Protein AF-A0A4Q3AEW9-F1 (afdb_monomer)

pLDDT: mean 80.68, std 13.96, range [45.91, 97.94]

Radius of gyration: 24.45 Å; Cα contacts (8 Å, |Δi|>4): 93; chains: 1; bounding box: 48×34×92 Å

Sequence (151 aa):
MSDPITDAAAPLHDEEPPPAPVTGIAGKTAFYIGSAGLLLATAADSIAVLGRHTGFALIGSIEIVQAAIVFIAASSMVAVTLSRGHAAVHILTDRLSPARRAMLARIANLLGALAVLLLAAGSLILLGDLWNGHERSELLHIPLRWFRLLM

Structure (mmCIF, N/CA/C/O backbone):
data_AF-A0A4Q3AEW9-F1
#
_entry.id   AF-A0A4Q3AEW9-F1
#
loop_
_atom_site.group_PDB
_atom_site.id
_atom_site.type_symbol
_atom_site.label_atom_id
_atom_site.label_alt_id
_atom_site.label_comp_id
_atom_site.label_asym_id
_atom_site.label_entity_id
_atom_site.label_seq_id
_atom_site.pdbx_PDB_ins_code
_atom_site.Cartn_x
_atom_site.Cartn_y
_atom_site.Cartn_z
_atom_site.occupancy
_atom_site.B_iso_or_equiv
_atom_site.auth_seq_id
_atom_site.auth_comp_id
_atom_site.auth_asym_id
_atom_site.auth_atom_id
_atom_site.pdbx_PDB_model_num
ATOM 1 N N . MET A 1 1 ? -4.042 -14.765 67.399 1.00 55.22 1 MET A N 1
ATOM 2 C CA . MET A 1 1 ? -4.962 -15.465 66.486 1.00 55.22 1 MET A CA 1
ATOM 3 C C . MET A 1 1 ? -5.917 -14.413 65.959 1.00 55.22 1 MET A C 1
ATOM 5 O O . MET A 1 1 ? -6.901 -14.114 66.618 1.00 55.22 1 MET A O 1
ATOM 9 N N . SER A 1 2 ? -5.511 -13.754 64.876 1.00 49.12 2 SER A N 1
ATOM 10 C CA . SER A 1 2 ? -6.266 -12.726 64.151 1.00 49.12 2 SER A CA 1
ATOM 11 C C . SER A 1 2 ? -5.545 -12.504 62.815 1.00 49.12 2 SER A C 1
ATOM 13 O O . SER A 1 2 ? -4.316 -12.500 62.782 1.00 49.12 2 SER A O 1
ATOM 15 N N . ASP A 1 3 ? -6.334 -12.453 61.747 1.00 50.34 3 ASP A N 1
ATOM 16 C CA . ASP A 1 3 ? -6.034 -12.835 60.363 1.00 50.34 3 ASP A CA 1
ATOM 17 C C . ASP A 1 3 ? -4.840 -12.167 59.657 1.00 50.34 3 ASP A C 1
ATOM 19 O O . ASP A 1 3 ? -4.598 -10.970 59.834 1.00 50.34 3 ASP A O 1
ATOM 23 N N . PRO A 1 4 ? -4.152 -12.895 58.749 1.00 55.78 4 PRO A N 1
ATOM 24 C CA . PRO A 1 4 ? -3.373 -12.265 57.699 1.00 55.78 4 PRO A CA 1
ATOM 25 C C . PRO A 1 4 ? -4.336 -11.630 56.690 1.00 55.78 4 PRO A C 1
ATOM 27 O O . PRO A 1 4 ? -5.284 -12.262 56.223 1.00 55.78 4 PRO A O 1
ATOM 30 N N . ILE A 1 5 ? -4.073 -10.372 56.352 1.00 57.56 5 ILE A N 1
ATOM 31 C CA . ILE A 1 5 ? -4.745 -9.625 55.291 1.00 57.56 5 ILE A CA 1
ATOM 32 C C . ILE A 1 5 ? -4.668 -10.444 53.994 1.00 57.56 5 ILE A C 1
ATOM 34 O O . ILE A 1 5 ? -3.662 -10.444 53.288 1.00 57.56 5 ILE A O 1
ATOM 38 N N . THR A 1 6 ? -5.745 -11.171 53.701 1.00 54.22 6 THR A N 1
ATOM 39 C CA . THR A 1 6 ? -6.040 -11.685 52.367 1.00 54.22 6 THR A CA 1
ATOM 40 C C . THR A 1 6 ? -6.628 -10.513 51.600 1.00 54.22 6 THR A C 1
ATOM 42 O O . THR A 1 6 ? -7.841 -10.393 51.451 1.00 54.22 6 THR A O 1
ATOM 45 N N . ASP A 1 7 ? -5.755 -9.605 51.164 1.00 49.19 7 ASP A N 1
ATOM 46 C CA . ASP A 1 7 ? -6.088 -8.667 50.098 1.00 49.19 7 ASP A CA 1
ATOM 47 C C . ASP A 1 7 ? -6.021 -9.479 48.804 1.00 49.19 7 ASP A C 1
ATOM 49 O O . ASP A 1 7 ? -5.011 -9.535 48.099 1.00 49.19 7 ASP A O 1
ATOM 53 N N . ALA A 1 8 ? -7.087 -10.237 48.550 1.00 51.38 8 ALA A N 1
ATOM 54 C CA . ALA A 1 8 ? -7.345 -10.769 47.229 1.00 51.38 8 ALA A CA 1
ATOM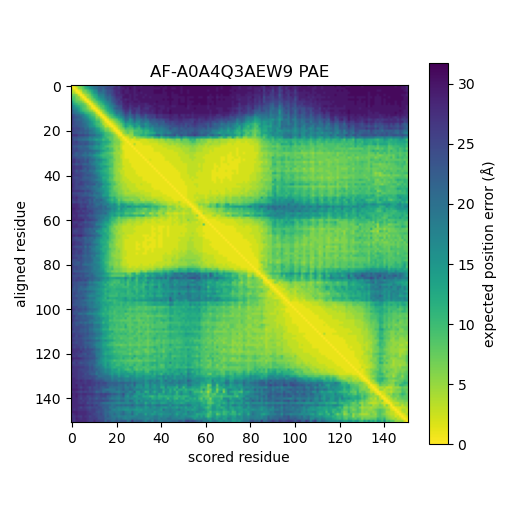 55 C C . ALA A 1 8 ? -7.628 -9.555 46.343 1.00 51.38 8 ALA A C 1
ATOM 57 O O . ALA A 1 8 ? -8.774 -9.126 46.216 1.00 51.38 8 ALA A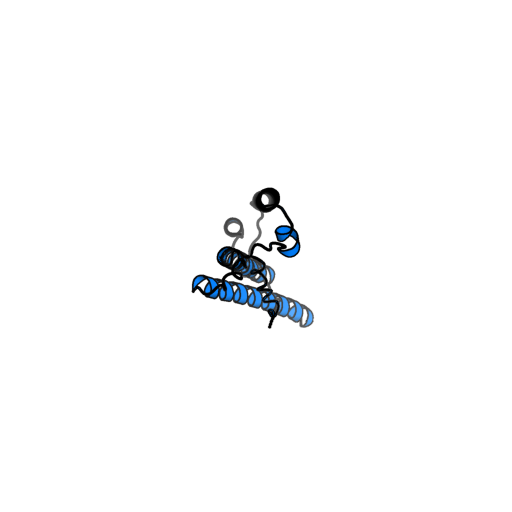 O 1
ATOM 58 N N . ALA A 1 9 ? -6.559 -8.965 45.801 1.00 50.94 9 ALA A N 1
ATOM 59 C CA . ALA A 1 9 ? -6.636 -7.928 44.793 1.00 50.94 9 ALA A CA 1
ATOM 60 C C . ALA A 1 9 ? -7.631 -8.401 43.730 1.00 50.94 9 ALA A C 1
ATOM 62 O O . ALA A 1 9 ? -7.399 -9.401 43.045 1.00 50.94 9 ALA A O 1
ATOM 63 N N . ALA A 1 10 ? -8.779 -7.724 43.666 1.00 54.09 10 ALA A N 1
ATOM 64 C CA . ALA A 1 10 ? -9.776 -7.970 42.643 1.00 54.09 10 ALA A CA 1
ATOM 65 C C . ALA A 1 10 ? -9.074 -7.918 41.275 1.00 54.09 10 ALA A C 1
ATOM 67 O O . ALA A 1 10 ? -8.224 -7.040 41.090 1.00 54.09 10 ALA A O 1
ATOM 68 N N . PRO A 1 11 ? -9.378 -8.831 40.334 1.00 45.91 11 PRO A N 1
ATOM 69 C CA . PRO A 1 11 ? -8.727 -8.840 39.032 1.00 45.91 11 PRO A CA 1
ATOM 70 C C . PRO A 1 11 ? -8.890 -7.462 38.390 1.00 45.91 11 PRO A C 1
ATOM 72 O O . PRO A 1 11 ? -10.004 -7.014 38.114 1.00 45.91 11 PRO A O 1
ATOM 75 N N . LEU A 1 12 ? -7.774 -6.752 38.238 1.00 51.75 12 LEU A N 1
ATOM 76 C CA . LEU A 1 12 ? -7.740 -5.468 37.565 1.00 51.75 12 LEU A CA 1
ATOM 77 C C . LEU A 1 12 ? -7.973 -5.730 36.085 1.00 51.75 12 LEU A C 1
ATOM 79 O O . LEU A 1 12 ? -7.065 -6.160 35.388 1.00 51.75 12 LEU A O 1
ATOM 83 N N . HIS A 1 13 ? -9.185 -5.392 35.656 1.00 49.91 13 HIS A N 1
ATOM 84 C CA . HIS A 1 13 ? -9.621 -5.291 34.273 1.00 49.91 13 HIS A CA 1
ATOM 85 C C . HIS A 1 13 ? -9.743 -6.622 33.531 1.00 49.91 13 HIS A C 1
ATOM 87 O O . HIS A 1 13 ? -8.831 -7.439 33.475 1.00 49.91 13 HIS A O 1
ATOM 93 N N . ASP A 1 14 ? -10.905 -6.792 32.910 1.00 51.81 14 ASP A N 1
ATOM 94 C CA . ASP A 1 14 ? -11.104 -7.703 31.798 1.00 51.81 14 ASP A CA 1
ATOM 95 C C . ASP A 1 14 ? -10.023 -7.403 30.741 1.00 51.81 14 ASP A C 1
ATOM 97 O O . ASP A 1 14 ? -10.141 -6.436 29.986 1.00 51.81 14 ASP A O 1
ATOM 101 N N . GLU A 1 15 ? -8.929 -8.174 30.740 1.00 51.25 15 GLU A N 1
ATOM 102 C CA . GLU A 1 15 ? -7.915 -8.141 29.688 1.00 51.25 15 GLU A CA 1
ATOM 103 C C . GLU A 1 15 ? -8.629 -8.433 28.366 1.00 51.25 15 GLU A C 1
ATOM 105 O O . GLU A 1 15 ? -9.019 -9.567 28.075 1.00 51.25 15 GLU A O 1
ATOM 110 N N . GLU A 1 16 ? -8.853 -7.384 27.572 1.00 53.69 16 GLU A N 1
ATOM 111 C CA . GLU A 1 16 ? -9.300 -7.524 26.193 1.00 53.69 16 GLU A CA 1
ATOM 112 C C . GLU A 1 16 ? -8.269 -8.443 25.510 1.00 53.69 16 GLU A C 1
ATOM 114 O O . GLU A 1 16 ? -7.067 -8.161 25.581 1.00 53.69 16 GLU A O 1
ATOM 119 N N . PRO A 1 17 ? -8.691 -9.594 24.949 1.00 56.09 17 PRO A N 1
ATOM 120 C CA . PRO A 1 17 ? -7.762 -10.637 24.548 1.00 56.09 17 PRO A CA 1
ATOM 121 C C . PRO A 1 17 ? -6.730 -10.074 23.565 1.00 56.09 17 PRO A C 1
ATOM 123 O O . PRO A 1 17 ? -7.092 -9.256 22.710 1.00 56.09 17 PRO A O 1
ATOM 126 N N . PRO A 1 18 ? -5.454 -10.497 23.667 1.00 58.31 18 PRO A N 1
ATOM 127 C CA . PRO A 1 18 ? -4.388 -9.993 22.815 1.00 58.31 18 PRO A CA 1
ATOM 128 C C . PRO A 1 18 ? -4.793 -10.105 21.342 1.00 58.31 18 PRO A C 1
ATOM 130 O O . PRO A 1 18 ? -5.517 -11.045 20.986 1.00 58.31 18 PRO A O 1
ATOM 133 N N . PRO A 1 19 ? -4.341 -9.167 20.481 1.00 61.44 19 PRO A N 1
ATOM 134 C CA . PRO A 1 19 ? -4.698 -9.164 19.069 1.00 61.44 19 PRO A CA 1
ATOM 135 C C . PRO A 1 19 ? -4.476 -10.564 18.513 1.00 61.44 19 PRO A C 1
ATOM 137 O O . PRO A 1 19 ? -3.376 -11.114 18.621 1.00 61.44 19 PRO A O 1
ATOM 140 N N . ALA A 1 20 ? -5.557 -11.159 18.001 1.00 64.25 20 ALA A N 1
ATOM 141 C CA . ALA A 1 20 ? -5.551 -12.557 17.617 1.00 64.25 20 ALA A CA 1
ATOM 142 C C . ALA A 1 20 ? -4.397 -12.773 16.629 1.00 64.25 20 ALA A C 1
ATOM 144 O O . ALA A 1 20 ? -4.350 -12.098 15.591 1.00 64.25 20 ALA A O 1
ATOM 145 N N . PRO A 1 21 ? -3.439 -13.666 16.937 1.00 64.25 21 PRO A N 1
ATOM 146 C CA . PRO A 1 21 ? -2.334 -13.911 16.032 1.00 64.25 21 PRO A CA 1
ATOM 147 C C . PRO A 1 21 ? -2.928 -14.374 14.704 1.00 64.25 21 PRO A C 1
ATOM 149 O O . PRO A 1 21 ? -3.847 -15.200 14.689 1.00 64.25 21 PRO A O 1
ATOM 152 N N . VAL A 1 22 ? -2.439 -13.817 13.590 1.00 64.94 22 VAL A N 1
ATOM 153 C CA . VAL A 1 22 ? -2.968 -14.099 12.247 1.00 64.94 22 VAL A CA 1
ATOM 154 C C . VAL A 1 22 ? -2.608 -15.540 11.870 1.00 64.94 22 VAL A C 1
ATOM 156 O O . VAL A 1 22 ? -1.618 -15.817 11.202 1.00 64.94 22 VAL A O 1
ATOM 159 N N . THR A 1 23 ? -3.380 -16.491 12.387 1.00 67.88 23 THR A N 1
ATOM 160 C CA . THR A 1 23 ? -3.022 -17.918 12.455 1.00 67.88 23 THR A CA 1
ATOM 161 C C . THR A 1 23 ? -3.722 -18.764 11.394 1.00 67.88 23 THR A C 1
ATOM 163 O O . THR A 1 23 ? -3.492 -19.967 11.303 1.00 67.88 23 THR A O 1
ATOM 166 N N . GLY A 1 24 ? -4.507 -18.138 10.517 1.00 83.38 24 GLY A N 1
ATOM 167 C CA . GLY A 1 24 ? -5.157 -18.797 9.387 1.00 83.38 24 GLY A CA 1
ATOM 168 C C . GLY A 1 24 ? -4.279 -18.895 8.137 1.00 83.38 24 GLY A C 1
ATOM 169 O O . GLY A 1 24 ? -3.327 -18.134 7.955 1.00 83.38 24 GLY A O 1
ATOM 170 N N . ILE A 1 25 ? -4.664 -19.793 7.225 1.00 89.12 25 ILE A N 1
ATOM 171 C CA . ILE A 1 25 ? -4.078 -19.904 5.878 1.00 89.12 25 ILE A CA 1
ATOM 172 C C . ILE A 1 25 ? -4.091 -18.534 5.189 1.00 89.12 25 ILE A C 1
ATOM 174 O O . ILE A 1 25 ? -3.057 -18.096 4.705 1.00 89.12 25 ILE A O 1
ATOM 178 N N . ALA A 1 26 ? -5.213 -17.809 5.261 1.00 87.31 26 ALA A N 1
ATOM 179 C CA . ALA A 1 26 ? -5.341 -16.461 4.707 1.00 87.31 26 ALA A CA 1
ATOM 180 C C . ALA A 1 26 ? -4.292 -15.475 5.257 1.00 87.31 26 ALA A C 1
ATOM 182 O O . ALA A 1 26 ? -3.730 -14.689 4.500 1.00 87.31 26 ALA A O 1
ATOM 183 N N . GLY A 1 27 ? -3.982 -15.554 6.555 1.00 89.12 27 GLY A N 1
ATOM 184 C CA . GLY A 1 27 ? -2.967 -14.720 7.198 1.00 89.12 27 GLY A CA 1
ATOM 185 C C . GLY A 1 27 ? -1.556 -15.014 6.714 1.00 89.12 27 GLY A C 1
ATOM 186 O O . GLY A 1 27 ? -0.819 -14.103 6.346 1.00 89.12 27 GLY A O 1
ATOM 187 N N . LYS A 1 28 ? -1.200 -16.301 6.659 1.00 91.31 28 LYS A N 1
ATOM 188 C CA . LYS A 1 28 ? 0.094 -16.748 6.128 1.00 91.31 28 LYS A CA 1
ATOM 189 C C . LYS A 1 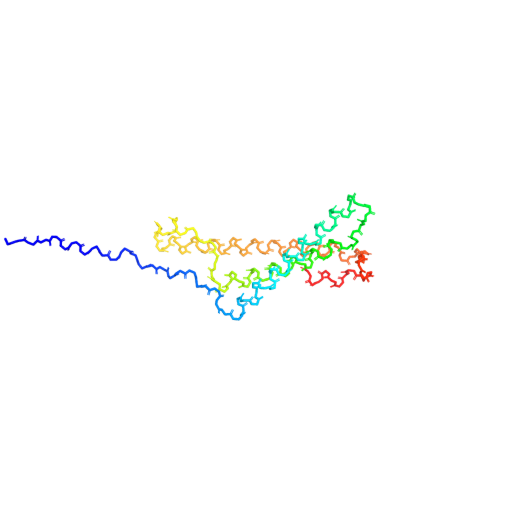28 ? 0.242 -16.380 4.654 1.00 91.31 28 LYS A C 1
ATOM 191 O O . LYS A 1 28 ? 1.283 -15.870 4.256 1.00 91.31 28 LYS A O 1
ATOM 196 N N . THR A 1 29 ? -0.802 -16.591 3.855 1.00 94.12 29 THR A N 1
ATOM 197 C CA . THR A 1 29 ? -0.823 -16.219 2.437 1.00 94.12 29 THR A CA 1
ATOM 198 C C . THR A 1 29 ? -0.626 -14.716 2.260 1.00 94.12 29 THR A C 1
ATOM 200 O O . THR A 1 29 ? 0.245 -14.320 1.492 1.00 94.12 29 THR A O 1
ATOM 203 N N . ALA A 1 30 ? -1.359 -13.881 3.005 1.00 92.81 30 ALA A N 1
ATOM 204 C CA . ALA A 1 30 ? -1.174 -12.433 2.972 1.00 92.81 30 ALA A CA 1
ATOM 205 C C . ALA A 1 30 ? 0.264 -12.044 3.353 1.00 92.81 30 ALA A C 1
ATOM 207 O O . ALA A 1 30 ? 0.913 -11.310 2.615 1.00 92.81 30 ALA A O 1
ATOM 208 N N . PHE A 1 31 ? 0.804 -12.605 4.439 1.00 93.19 31 PHE A N 1
ATOM 209 C CA . PHE A 1 31 ? 2.178 -12.343 4.864 1.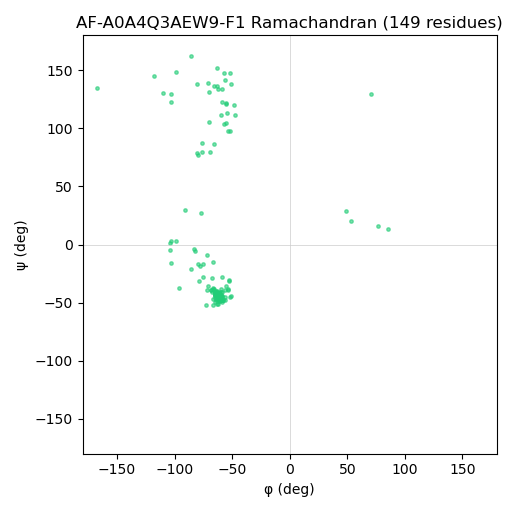00 93.19 31 PHE A CA 1
ATOM 210 C C . PHE A 1 31 ? 3.207 -12.659 3.768 1.00 93.19 31 PHE A C 1
ATOM 212 O O . PHE A 1 31 ? 4.068 -11.828 3.478 1.00 93.19 31 PHE A O 1
ATOM 219 N N . TYR A 1 32 ? 3.113 -13.828 3.126 1.00 96.25 32 TYR A N 1
ATOM 220 C CA . TYR A 1 32 ? 4.052 -14.205 2.068 1.00 96.25 32 TYR A CA 1
ATOM 221 C C . TYR A 1 32 ? 3.897 -13.353 0.807 1.00 96.25 32 TYR A C 1
ATOM 223 O O . TYR A 1 32 ? 4.909 -12.972 0.227 1.00 96.25 32 TYR A O 1
ATOM 231 N N . ILE A 1 33 ? 2.668 -13.009 0.408 1.00 96.38 33 ILE A N 1
ATOM 232 C CA . ILE A 1 33 ? 2.423 -12.120 -0.739 1.00 96.38 33 ILE A CA 1
ATOM 233 C C . ILE A 1 33 ? 3.034 -10.738 -0.482 1.00 96.38 33 ILE A C 1
ATOM 235 O O . ILE A 1 33 ? 3.768 -10.225 -1.325 1.00 96.38 33 ILE A O 1
ATOM 239 N N . GLY A 1 34 ? 2.786 -10.157 0.694 1.00 95.81 34 GLY A N 1
ATOM 240 C CA . GLY A 1 34 ? 3.341 -8.855 1.065 1.00 95.81 34 GLY A CA 1
ATOM 241 C C . GLY A 1 34 ? 4.860 -8.868 1.163 1.00 95.81 34 GLY A C 1
ATOM 242 O O . GLY A 1 34 ? 5.521 -7.985 0.624 1.00 95.81 34 GLY A O 1
ATOM 243 N N . SER A 1 35 ? 5.422 -9.907 1.781 1.00 96.31 35 SER A N 1
ATOM 244 C CA . SER A 1 35 ? 6.876 -10.077 1.895 1.00 96.31 35 SER A CA 1
ATOM 245 C C . SER A 1 35 ? 7.538 -10.239 0.527 1.00 96.31 35 SER A C 1
ATOM 247 O O . SER A 1 35 ? 8.575 -9.632 0.275 1.00 96.31 35 SER A O 1
ATOM 249 N N . ALA A 1 36 ? 6.933 -11.018 -0.376 1.00 97.25 36 ALA A N 1
ATOM 250 C CA . ALA A 1 36 ? 7.422 -11.178 -1.742 1.00 97.25 36 ALA A CA 1
ATOM 251 C C . ALA A 1 36 ? 7.388 -9.849 -2.507 1.00 97.25 36 ALA A C 1
ATOM 253 O O . ALA A 1 36 ? 8.374 -9.499 -3.153 1.00 97.25 36 ALA A O 1
ATOM 254 N N . GLY A 1 37 ? 6.300 -9.080 -2.377 1.00 96.44 37 GLY A N 1
ATOM 255 C CA . GLY A 1 37 ? 6.212 -7.727 -2.925 1.00 96.44 37 GLY A CA 1
ATOM 256 C C . GLY A 1 37 ? 7.312 -6.815 -2.376 1.00 96.44 37 GLY A C 1
ATOM 257 O O . GLY A 1 37 ? 8.026 -6.180 -3.144 1.00 96.44 37 GLY A O 1
ATOM 258 N N . LEU A 1 38 ? 7.527 -6.802 -1.059 1.00 97.19 38 LEU A N 1
ATOM 259 C CA . LEU A 1 38 ? 8.554 -5.968 -0.426 1.00 97.19 38 LEU A CA 1
ATOM 260 C C . LEU A 1 38 ? 9.969 -6.325 -0.894 1.00 97.19 38 LEU A C 1
ATOM 262 O O . LEU A 1 38 ? 10.762 -5.435 -1.207 1.00 97.19 38 LEU A O 1
ATOM 266 N N . LEU A 1 39 ? 10.283 -7.620 -0.972 1.00 97.94 39 LEU A N 1
ATOM 267 C CA . LEU A 1 39 ? 11.569 -8.094 -1.479 1.00 97.94 39 LEU A CA 1
A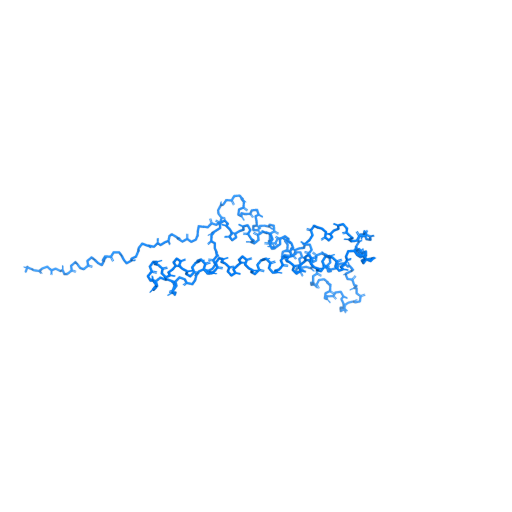TOM 268 C C . LEU A 1 39 ? 11.760 -7.727 -2.951 1.00 97.94 39 LEU A C 1
ATOM 270 O O . LEU A 1 39 ? 12.844 -7.284 -3.321 1.00 97.94 39 LEU A O 1
ATOM 274 N N . LEU A 1 40 ? 10.717 -7.860 -3.773 1.00 96.81 40 LEU A N 1
ATOM 275 C CA . LEU A 1 40 ? 10.765 -7.494 -5.185 1.00 96.81 40 LEU A CA 1
ATOM 276 C C . LEU A 1 40 ? 11.007 -5.993 -5.374 1.00 96.81 40 LEU A C 1
ATOM 278 O O . LEU A 1 40 ? 11.890 -5.624 -6.145 1.00 96.81 40 LEU A O 1
ATOM 282 N N . ALA A 1 41 ? 10.281 -5.139 -4.645 1.00 96.06 41 ALA A N 1
ATOM 283 C CA . ALA A 1 41 ? 10.483 -3.691 -4.678 1.00 96.06 41 ALA A CA 1
ATOM 284 C C . ALA A 1 41 ? 11.915 -3.324 -4.258 1.00 96.06 41 ALA A C 1
ATOM 286 O O . ALA A 1 41 ? 12.612 -2.608 -4.971 1.00 96.06 41 ALA A O 1
ATOM 287 N N . THR A 1 42 ? 12.385 -3.897 -3.145 1.00 97.00 42 THR A N 1
ATOM 288 C CA . THR A 1 42 ? 13.740 -3.662 -2.626 1.00 97.00 42 THR A CA 1
ATOM 289 C C . THR A 1 42 ? 14.811 -4.103 -3.621 1.00 97.00 42 THR A C 1
ATOM 291 O O . THR A 1 42 ? 15.788 -3.386 -3.837 1.00 97.00 42 THR A O 1
ATOM 294 N N . ALA A 1 43 ? 14.643 -5.273 -4.243 1.00 96.06 43 ALA A N 1
ATOM 295 C CA . ALA A 1 43 ? 15.574 -5.787 -5.238 1.00 96.06 43 ALA A CA 1
ATOM 296 C C . ALA A 1 43 ? 15.598 -4.902 -6.491 1.00 96.06 43 ALA A C 1
ATOM 298 O O . ALA A 1 43 ? 16.681 -4.541 -6.950 1.00 96.06 43 ALA A O 1
ATOM 299 N N . ALA A 1 44 ? 14.430 -4.516 -7.011 1.00 94.50 44 ALA A N 1
ATOM 300 C CA . ALA A 1 44 ? 14.319 -3.654 -8.185 1.00 94.50 44 ALA A CA 1
ATOM 301 C C . ALA A 1 44 ? 14.991 -2.293 -7.953 1.00 94.50 44 ALA A C 1
ATOM 303 O O . ALA A 1 44 ? 15.815 -1.877 -8.768 1.00 94.50 44 ALA A O 1
ATOM 304 N N . ASP A 1 45 ? 14.724 -1.648 -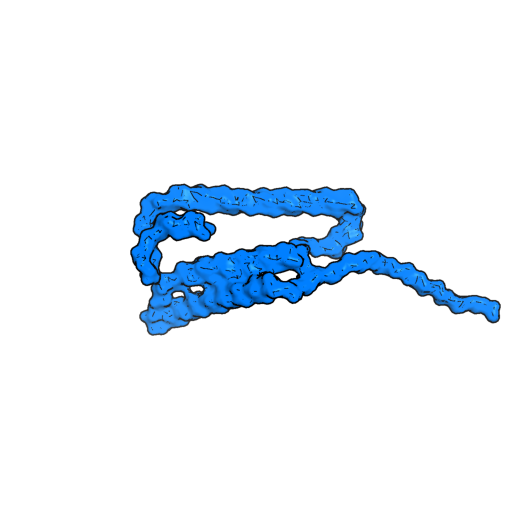6.815 1.00 93.94 45 ASP A N 1
ATOM 305 C CA . ASP A 1 45 ? 15.356 -0.375 -6.459 1.00 93.94 45 ASP A CA 1
ATOM 306 C C . ASP A 1 45 ? 16.863 -0.520 -6.246 1.00 93.94 45 ASP A C 1
ATOM 308 O O . ASP A 1 45 ? 17.642 0.286 -6.759 1.00 93.94 45 ASP A O 1
ATOM 312 N N . SER A 1 46 ? 17.299 -1.571 -5.547 1.00 94.44 46 SER A N 1
ATOM 313 C CA . SER A 1 46 ? 18.726 -1.807 -5.302 1.00 94.44 46 SER A CA 1
ATOM 314 C C . SER A 1 46 ? 19.488 -2.020 -6.609 1.00 94.44 46 SER A C 1
ATOM 316 O O . SER A 1 46 ? 20.530 -1.402 -6.819 1.00 94.44 46 SER A O 1
ATOM 318 N N . ILE A 1 47 ? 18.956 -2.848 -7.516 1.00 93.81 47 ILE A N 1
ATOM 319 C CA . ILE A 1 47 ? 19.552 -3.099 -8.834 1.00 93.81 47 ILE A CA 1
ATOM 320 C C . ILE A 1 47 ? 19.542 -1.821 -9.675 1.00 93.81 47 ILE A C 1
ATOM 322 O O . ILE A 1 47 ? 20.541 -1.524 -10.325 1.00 93.81 47 ILE A O 1
ATOM 326 N N . ALA A 1 48 ? 18.463 -1.035 -9.645 1.00 91.50 48 ALA A N 1
ATOM 327 C CA . ALA A 1 48 ? 18.392 0.226 -10.375 1.00 91.50 48 ALA A CA 1
ATOM 328 C C . ALA A 1 48 ? 19.423 1.250 -9.868 1.00 91.50 48 ALA A C 1
ATOM 330 O O . ALA A 1 48 ? 20.058 1.932 -10.672 1.00 91.50 48 ALA A O 1
ATOM 331 N N . VAL A 1 49 ? 19.627 1.350 -8.549 1.00 92.19 49 VAL A N 1
ATOM 332 C CA . VAL A 1 49 ? 20.655 2.215 -7.947 1.00 92.19 49 VAL A CA 1
ATOM 333 C C . VAL A 1 49 ? 22.057 1.723 -8.306 1.00 92.19 49 VAL A C 1
ATOM 335 O O . VAL A 1 49 ? 22.855 2.502 -8.823 1.00 92.19 49 VAL A O 1
ATOM 338 N N . LEU A 1 50 ? 22.353 0.440 -8.080 1.00 92.38 50 LEU A N 1
ATOM 339 C CA . LEU A 1 50 ? 23.655 -0.164 -8.391 1.00 92.38 50 LEU A CA 1
ATOM 340 C C . LEU A 1 50 ? 23.993 -0.034 -9.875 1.00 92.38 50 LEU A C 1
ATOM 342 O O . LEU A 1 50 ? 25.100 0.367 -10.222 1.00 92.38 50 LEU A O 1
ATOM 346 N N . GLY A 1 51 ? 23.019 -0.308 -10.739 1.00 89.88 51 GLY A N 1
ATOM 347 C CA . GLY A 1 51 ? 23.146 -0.160 -12.179 1.00 89.88 51 GLY A CA 1
ATOM 348 C C . GLY A 1 51 ? 23.563 1.255 -12.580 1.00 89.88 51 GLY A C 1
ATOM 349 O O . GLY A 1 51 ? 24.505 1.423 -13.358 1.00 89.88 51 GLY A O 1
ATOM 350 N N . ARG A 1 52 ? 22.938 2.289 -11.997 1.00 87.56 52 ARG A N 1
ATOM 351 C CA . ARG A 1 52 ? 23.304 3.690 -12.276 1.00 87.56 52 ARG A CA 1
ATOM 352 C C . ARG A 1 52 ? 24.768 4.001 -11.953 1.00 87.56 52 ARG A C 1
ATOM 354 O O . ARG A 1 52 ? 25.348 4.864 -12.604 1.00 87.56 52 ARG A O 1
ATOM 361 N N . HIS A 1 53 ? 25.378 3.294 -11.003 1.00 89.94 53 HIS A N 1
ATOM 362 C CA . HIS A 1 53 ? 26.797 3.449 -10.671 1.00 89.94 53 HIS A CA 1
ATOM 363 C C . HIS A 1 53 ? 27.739 2.601 -11.540 1.00 89.94 53 HIS A C 1
ATOM 365 O O . HIS A 1 53 ? 28.917 2.933 -11.646 1.00 89.94 53 HIS A O 1
ATOM 371 N N . THR A 1 54 ? 27.248 1.535 -12.176 1.00 88.62 54 THR A N 1
ATOM 372 C CA . THR A 1 54 ? 28.046 0.623 -13.018 1.00 88.62 54 THR A CA 1
ATOM 373 C C . THR A 1 54 ? 27.839 0.826 -14.522 1.00 88.62 54 THR A C 1
ATOM 375 O O . THR A 1 54 ? 28.458 0.130 -15.324 1.00 88.62 54 THR A O 1
ATOM 378 N N . GLY A 1 55 ? 27.004 1.793 -14.920 1.00 85.88 55 GLY A N 1
ATOM 379 C CA . GLY A 1 55 ? 26.702 2.105 -16.322 1.00 85.88 55 GLY A CA 1
ATOM 380 C C . GLY A 1 55 ? 25.581 1.256 -16.934 1.00 85.88 55 GLY A C 1
ATOM 381 O O . GLY A 1 55 ? 25.402 1.268 -18.149 1.00 85.88 55 GLY A O 1
ATOM 382 N N . PHE A 1 56 ? 24.820 0.531 -16.113 1.00 86.56 56 PHE A N 1
ATOM 383 C CA . PHE A 1 56 ? 23.682 -0.294 -16.521 1.00 86.56 56 PHE A CA 1
ATOM 384 C C . PHE A 1 56 ? 22.359 0.326 -16.044 1.00 86.56 56 PHE A C 1
ATOM 386 O O . PHE A 1 56 ? 22.202 0.639 -14.872 1.00 86.56 56 PHE A O 1
ATOM 393 N N . ALA A 1 57 ? 21.361 0.480 -16.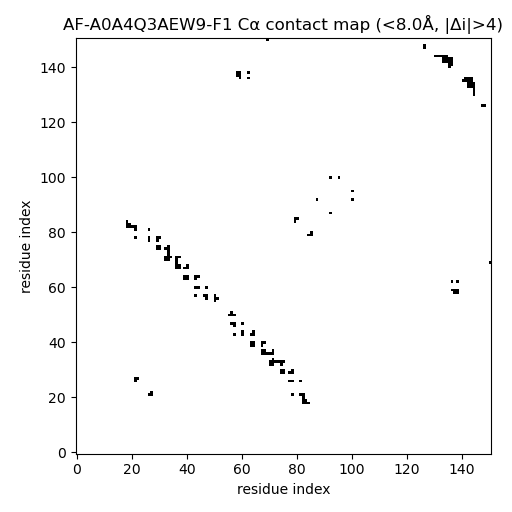911 1.00 82.19 57 ALA A N 1
ATOM 394 C CA . ALA A 1 57 ? 20.040 0.958 -16.498 1.00 82.19 57 ALA A CA 1
ATOM 395 C C . ALA A 1 57 ? 19.047 -0.209 -16.419 1.00 82.19 57 ALA A C 1
ATOM 397 O O . ALA A 1 57 ? 18.807 -0.884 -17.419 1.00 82.19 57 ALA A O 1
ATOM 398 N N . LEU A 1 58 ? 18.434 -0.421 -15.247 1.00 84.38 58 LEU A N 1
ATOM 399 C CA . LEU A 1 58 ? 17.287 -1.322 -15.123 1.00 84.38 58 LEU A CA 1
ATOM 400 C C . LEU A 1 58 ? 16.039 -0.618 -15.671 1.00 84.38 58 LEU A C 1
ATOM 402 O O . LEU A 1 58 ? 15.317 0.057 -14.937 1.00 84.38 58 LEU A O 1
ATOM 406 N N . ILE A 1 59 ? 15.821 -0.753 -16.976 1.00 85.19 59 ILE A N 1
ATOM 407 C CA . ILE A 1 59 ? 14.642 -0.210 -17.656 1.00 85.19 59 ILE A CA 1
ATOM 408 C C . ILE A 1 59 ? 13.378 -0.874 -17.097 1.00 85.19 59 ILE A C 1
ATOM 410 O O . ILE A 1 59 ? 13.336 -2.090 -16.901 1.00 85.19 59 ILE A O 1
ATOM 414 N N . GLY A 1 60 ? 12.370 -0.053 -16.794 1.00 83.00 60 GLY A N 1
ATOM 415 C CA . GLY A 1 60 ? 11.115 -0.495 -16.187 1.00 83.00 60 GLY A CA 1
ATOM 416 C C . GLY A 1 60 ? 11.171 -0.809 -14.685 1.00 83.00 60 GLY A C 1
ATOM 417 O O . GLY A 1 60 ? 10.250 -1.416 -14.139 1.00 83.00 60 GLY A O 1
ATOM 418 N N . SER A 1 61 ? 12.211 -0.361 -13.968 1.00 86.56 61 SER A N 1
ATOM 419 C CA . SER A 1 61 ? 12.275 -0.497 -12.501 1.00 86.56 61 SER A CA 1
ATOM 420 C C . SER A 1 61 ? 11.055 0.115 -11.801 1.00 86.56 61 SER A C 1
ATOM 422 O O . SER A 1 61 ? 10.561 -0.439 -10.823 1.00 86.56 61 SER A O 1
ATOM 424 N N . ILE A 1 62 ? 10.536 1.227 -12.332 1.00 85.38 62 ILE A N 1
ATOM 425 C CA . ILE A 1 62 ? 9.351 1.917 -11.807 1.00 85.38 62 ILE A CA 1
ATOM 426 C C . ILE A 1 62 ? 8.123 1.007 -11.871 1.00 85.38 62 ILE A C 1
ATOM 428 O O . ILE A 1 62 ? 7.390 0.893 -10.894 1.00 85.38 62 ILE A O 1
ATOM 432 N N . GLU A 1 63 ? 7.919 0.321 -12.991 1.00 87.44 63 GLU A N 1
ATOM 433 C CA . GLU A 1 63 ? 6.745 -0.529 -13.217 1.00 87.44 63 GLU A CA 1
ATOM 434 C C . GLU A 1 63 ? 6.776 -1.753 -12.298 1.00 87.44 63 GLU A C 1
ATOM 436 O O . GLU A 1 63 ? 5.756 -2.134 -11.721 1.00 87.44 63 GLU A O 1
ATOM 441 N N . ILE A 1 64 ? 7.968 -2.327 -12.098 1.00 89.12 64 ILE A N 1
ATOM 442 C CA . ILE A 1 64 ? 8.188 -3.438 -11.166 1.00 89.12 64 ILE A CA 1
ATOM 443 C C . ILE A 1 64 ? 7.871 -3.004 -9.731 1.00 89.12 64 ILE A C 1
ATOM 445 O O . ILE A 1 64 ? 7.153 -3.708 -9.019 1.00 89.12 64 ILE A O 1
ATOM 449 N N . VAL A 1 65 ? 8.374 -1.842 -9.307 1.00 92.75 65 VAL A N 1
ATOM 450 C CA . VAL A 1 65 ? 8.129 -1.309 -7.959 1.00 92.75 65 VAL A CA 1
ATOM 451 C C . VAL A 1 65 ? 6.652 -0.980 -7.760 1.00 92.75 65 VAL A C 1
ATOM 453 O O . VAL A 1 65 ? 6.083 -1.344 -6.734 1.00 92.75 65 VAL A O 1
ATOM 456 N N . GLN A 1 66 ? 5.992 -0.364 -8.741 1.00 88.62 66 GLN A N 1
ATOM 457 C CA . GLN A 1 66 ? 4.560 -0.072 -8.664 1.00 88.62 66 GLN A CA 1
ATOM 458 C C . GLN A 1 66 ? 3.727 -1.353 -8.531 1.00 88.62 66 GLN A C 1
ATOM 460 O O . GLN A 1 66 ? 2.867 -1.435 -7.654 1.00 88.62 66 GLN A O 1
ATOM 465 N N . ALA A 1 67 ? 4.013 -2.382 -9.333 1.00 89.62 67 ALA A N 1
ATOM 466 C CA . ALA A 1 67 ? 3.345 -3.675 -9.209 1.00 89.62 67 ALA A CA 1
ATOM 467 C C . ALA A 1 67 ? 3.594 -4.316 -7.833 1.00 89.62 67 ALA A C 1
ATOM 469 O O . ALA A 1 67 ? 2.670 -4.827 -7.198 1.00 89.62 67 ALA A O 1
ATOM 470 N N . ALA A 1 68 ? 4.828 -4.245 -7.332 1.00 94.44 68 ALA A N 1
ATOM 471 C CA . ALA A 1 68 ? 5.188 -4.742 -6.012 1.00 94.44 68 ALA A CA 1
ATOM 472 C C . ALA A 1 68 ? 4.426 -4.023 -4.882 1.00 94.44 68 ALA A C 1
ATOM 474 O O . ALA A 1 68 ? 3.929 -4.680 -3.965 1.00 94.44 68 ALA A O 1
ATOM 475 N N . ILE A 1 69 ? 4.264 -2.699 -4.972 1.00 93.56 69 ILE A N 1
ATOM 476 C CA . ILE A 1 69 ? 3.505 -1.893 -4.005 1.00 93.56 69 ILE A CA 1
ATOM 477 C C . ILE A 1 69 ? 2.046 -2.351 -3.916 1.00 93.56 69 ILE A C 1
ATOM 479 O O . ILE A 1 69 ? 1.516 -2.429 -2.808 1.00 93.56 69 ILE A O 1
ATOM 483 N N . VAL A 1 70 ? 1.410 -2.725 -5.032 1.00 91.69 70 VAL A N 1
ATOM 484 C CA . VAL A 1 70 ? 0.035 -3.259 -5.023 1.00 91.69 70 VAL A CA 1
ATOM 485 C C . VAL A 1 70 ? -0.058 -4.529 -4.169 1.00 91.69 70 VAL A C 1
ATOM 487 O O . VAL A 1 70 ? -0.945 -4.633 -3.319 1.00 91.69 70 VAL A O 1
ATOM 490 N N . PHE A 1 71 ? 0.885 -5.468 -4.314 1.00 93.88 71 PHE A N 1
ATOM 491 C CA . PHE A 1 71 ? 0.925 -6.682 -3.488 1.00 93.88 71 PHE A CA 1
ATOM 492 C C . PHE A 1 71 ? 1.156 -6.371 -2.006 1.00 93.88 71 PHE A C 1
ATOM 494 O O . PHE A 1 71 ? 0.486 -6.950 -1.147 1.00 93.88 71 PHE A O 1
ATOM 501 N N . ILE A 1 72 ? 2.066 -5.445 -1.694 1.00 95.25 72 ILE A N 1
ATOM 502 C CA . ILE A 1 72 ? 2.347 -5.016 -0.316 1.00 95.25 72 ILE A CA 1
ATOM 503 C C . ILE A 1 72 ? 1.097 -4.386 0.312 1.00 95.25 72 ILE A C 1
ATOM 505 O O . ILE A 1 72 ? 0.682 -4.794 1.396 1.00 95.25 72 ILE A O 1
ATOM 509 N N . ALA A 1 73 ? 0.466 -3.428 -0.366 1.00 91.81 73 ALA A N 1
ATOM 510 C CA . ALA A 1 73 ? -0.695 -2.709 0.148 1.00 91.81 73 ALA A CA 1
ATOM 511 C C . ALA A 1 73 ? -1.907 -3.635 0.332 1.00 91.81 73 ALA A C 1
ATOM 513 O O . ALA A 1 73 ? -2.491 -3.673 1.417 1.00 91.81 73 ALA A O 1
ATOM 514 N N . ALA A 1 74 ? -2.246 -4.434 -0.685 1.00 92.25 74 ALA A N 1
ATOM 515 C CA . ALA A 1 74 ? -3.388 -5.344 -0.637 1.00 92.25 74 ALA A CA 1
ATOM 516 C C . ALA A 1 74 ? -3.237 -6.390 0.477 1.00 92.25 74 ALA A C 1
ATOM 518 O O . ALA A 1 74 ? -4.152 -6.605 1.274 1.00 92.25 74 ALA A O 1
ATOM 519 N N . SER A 1 75 ? -2.061 -7.012 0.577 1.00 92.75 75 SER A N 1
ATOM 520 C CA . SER A 1 75 ? -1.782 -8.001 1.620 1.00 92.75 75 SER A CA 1
ATOM 521 C C . SER A 1 75 ? -1.782 -7.396 3.028 1.00 92.75 75 SER A C 1
ATOM 523 O O . SER A 1 75 ? -2.312 -8.012 3.954 1.00 92.75 75 SER A O 1
ATOM 525 N N . SER A 1 76 ? -1.264 -6.174 3.186 1.00 89.94 76 SER A N 1
ATOM 526 C CA . SER A 1 76 ? -1.260 -5.448 4.460 1.00 89.94 76 SER A CA 1
ATOM 527 C C . SER A 1 76 ? -2.674 -5.108 4.921 1.00 89.94 76 SER A C 1
ATOM 529 O O . SER A 1 76 ? -2.999 -5.319 6.088 1.00 89.94 76 SER A O 1
ATOM 531 N N . MET A 1 77 ? -3.540 -4.647 4.011 1.00 88.75 77 MET A N 1
ATOM 532 C CA . MET A 1 77 ? -4.951 -4.399 4.318 1.00 88.75 77 MET A CA 1
ATOM 533 C C . MET A 1 77 ? -5.639 -5.675 4.807 1.00 88.75 77 MET A C 1
ATOM 535 O O . MET A 1 77 ? -6.234 -5.668 5.881 1.00 88.75 77 MET A O 1
ATOM 539 N N . VAL A 1 78 ? -5.487 -6.789 4.081 1.00 88.81 78 VAL A N 1
ATOM 540 C CA . VAL A 1 78 ? -6.061 -8.083 4.483 1.00 88.81 78 VAL A CA 1
ATOM 541 C C . VAL A 1 78 ? -5.541 -8.516 5.855 1.00 88.81 78 VAL A C 1
ATOM 543 O O . VAL A 1 78 ? -6.332 -8.884 6.722 1.00 88.81 78 VAL A O 1
ATOM 546 N N . ALA A 1 79 ? -4.228 -8.448 6.085 1.00 87.50 79 ALA A N 1
ATOM 547 C CA . ALA A 1 79 ? -3.621 -8.857 7.349 1.00 87.50 79 ALA A CA 1
ATOM 548 C C . ALA A 1 79 ? -4.120 -8.018 8.539 1.00 87.50 79 ALA A C 1
ATOM 550 O O . ALA A 1 79 ? -4.455 -8.581 9.583 1.00 87.50 79 ALA A O 1
ATOM 551 N N . VAL A 1 80 ? -4.222 -6.695 8.375 1.00 84.69 80 VAL A N 1
ATOM 552 C CA . VAL A 1 80 ? -4.731 -5.773 9.406 1.00 84.69 80 VAL A CA 1
ATOM 553 C C . VAL A 1 80 ? -6.220 -5.991 9.670 1.00 84.69 80 VAL A C 1
ATOM 555 O O . VAL A 1 80 ? -6.644 -5.992 10.826 1.00 84.69 80 VAL A O 1
ATOM 558 N N . THR A 1 81 ? -7.026 -6.222 8.630 1.00 83.88 81 THR A N 1
ATOM 559 C CA . THR A 1 81 ? -8.453 -6.527 8.793 1.00 83.88 81 THR A CA 1
ATOM 560 C C . THR A 1 81 ? -8.659 -7.841 9.546 1.00 83.88 81 THR A C 1
ATOM 562 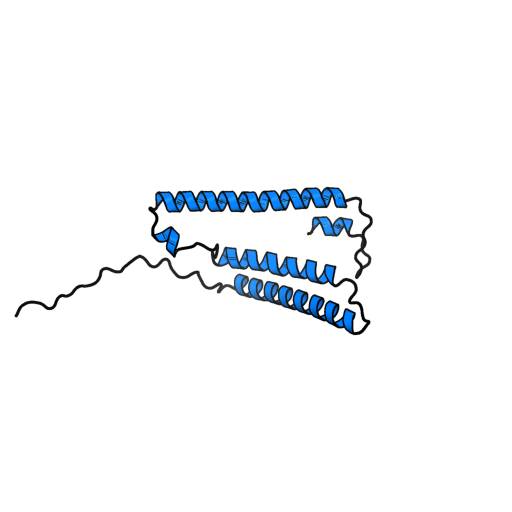O O . THR A 1 81 ? -9.503 -7.908 10.439 1.00 83.88 81 THR A O 1
ATOM 565 N N . LEU A 1 82 ? -7.867 -8.875 9.240 1.00 83.06 82 LEU A N 1
ATOM 566 C CA . LEU A 1 82 ? -7.952 -10.174 9.913 1.00 83.06 82 LEU A CA 1
ATOM 567 C C . LEU A 1 82 ? -7.544 -10.105 11.390 1.00 83.06 82 LEU A C 1
ATOM 569 O O . LEU A 1 82 ? -8.174 -10.756 12.220 1.00 83.06 82 LEU A O 1
ATOM 573 N N . SER A 1 83 ? -6.523 -9.317 11.730 1.00 80.88 83 SER A N 1
ATOM 574 C CA . SER A 1 83 ? -6.062 -9.153 13.116 1.00 80.88 83 SER A CA 1
ATOM 575 C C . SER A 1 83 ? -6.876 -8.143 13.924 1.00 80.88 83 SER A C 1
ATOM 577 O O . SER A 1 83 ? -6.620 -7.973 15.114 1.00 80.88 83 SER A O 1
ATOM 579 N N . ARG A 1 84 ? -7.827 -7.439 13.285 1.00 72.75 84 ARG A N 1
ATOM 580 C CA . ARG A 1 84 ? -8.461 -6.221 13.823 1.00 72.75 84 ARG A CA 1
ATOM 581 C C . ARG A 1 84 ? -7.427 -5.208 14.331 1.00 72.75 84 ARG A C 1
ATOM 583 O O . ARG A 1 84 ? -7.718 -4.417 15.223 1.00 72.75 84 ARG A O 1
ATOM 590 N N . GLY A 1 85 ? -6.229 -5.212 13.746 1.00 66.44 85 GLY A N 1
ATOM 591 C CA . GLY A 1 85 ? -5.067 -4.447 14.193 1.00 66.44 85 GLY A CA 1
ATOM 592 C C . GLY A 1 85 ? -5.118 -2.963 13.839 1.00 66.44 85 GLY A C 1
ATOM 593 O O . GLY A 1 85 ? -4.067 -2.352 13.658 1.00 66.44 85 GLY A O 1
ATOM 594 N N . HIS A 1 86 ? -6.310 -2.374 13.692 1.00 67.75 86 HIS A N 1
ATOM 595 C CA . HIS A 1 86 ? -6.433 -0.927 13.564 1.00 67.75 86 HIS A CA 1
ATOM 596 C C . HIS A 1 86 ? -5.851 -0.305 14.834 1.00 67.75 86 HIS A C 1
ATOM 598 O O . HIS A 1 86 ? -6.392 -0.506 15.917 1.00 67.75 86 HIS A O 1
ATOM 604 N N . ALA A 1 87 ? -4.709 0.376 14.702 1.00 62.41 87 ALA A N 1
ATOM 605 C CA . ALA A 1 87 ? -3.929 0.861 15.832 1.00 62.41 87 ALA A CA 1
ATOM 606 C C . ALA A 1 87 ? -4.791 1.741 16.751 1.00 62.41 87 ALA A C 1
ATOM 608 O O . ALA A 1 87 ? -5.098 2.888 16.427 1.00 62.41 87 ALA A O 1
ATOM 609 N N . ALA A 1 88 ? -5.186 1.192 17.898 1.00 69.12 88 ALA A N 1
ATOM 610 C CA . ALA A 1 88 ? -5.869 1.916 18.952 1.00 69.12 88 ALA A CA 1
ATOM 611 C C . ALA A 1 88 ? -4.866 2.202 20.068 1.00 69.12 88 ALA A C 1
ATOM 613 O O . ALA A 1 88 ? -4.150 1.321 20.545 1.00 69.12 88 ALA A O 1
ATOM 614 N N . VAL A 1 89 ? -4.797 3.462 20.487 1.00 73.38 89 VAL A N 1
ATOM 615 C CA . VAL A 1 89 ? -3.941 3.877 21.598 1.00 73.38 89 VAL A CA 1
ATOM 616 C C . VAL A 1 89 ? -4.666 3.532 22.901 1.00 73.38 89 VAL A C 1
ATOM 618 O O . VAL A 1 89 ? -5.274 4.398 23.530 1.00 73.38 89 VAL A O 1
ATOM 621 N N . HIS A 1 90 ? -4.620 2.251 23.282 1.00 73.94 90 HIS A N 1
ATOM 622 C CA . HIS A 1 90 ? -5.317 1.700 24.452 1.00 73.94 90 HIS A CA 1
ATOM 623 C C . HIS A 1 90 ? -5.002 2.473 25.740 1.00 73.94 90 HIS A C 1
ATOM 625 O O . HIS A 1 90 ? -5.909 2.870 26.465 1.00 73.94 90 HIS A O 1
ATOM 631 N N . ILE A 1 91 ? -3.741 2.893 25.922 1.00 75.38 91 ILE A N 1
ATOM 632 C CA . ILE A 1 91 ? -3.318 3.736 27.057 1.00 75.38 91 ILE A CA 1
ATOM 633 C C . ILE A 1 91 ? -4.153 5.019 27.230 1.00 75.38 91 ILE A C 1
ATOM 635 O O . ILE A 1 91 ? -4.320 5.507 28.352 1.00 75.38 91 ILE A O 1
ATOM 639 N N . LEU A 1 92 ? -4.678 5.573 26.132 1.00 76.69 92 LEU A N 1
ATOM 640 C CA . LEU A 1 92 ? -5.512 6.769 26.144 1.00 76.69 92 LEU A CA 1
ATOM 641 C C . LEU A 1 92 ? -7.004 6.420 26.143 1.00 76.69 92 LEU A C 1
ATOM 643 O O . LEU A 1 92 ? -7.782 7.096 26.814 1.00 76.69 92 LEU A O 1
ATOM 647 N N . THR A 1 93 ? -7.416 5.377 25.414 1.00 80.38 93 THR A N 1
ATOM 648 C CA . THR A 1 93 ? -8.834 5.008 25.297 1.00 80.38 93 THR A CA 1
ATOM 649 C C . THR A 1 93 ? -9.389 4.315 26.531 1.00 80.38 93 THR A C 1
ATOM 651 O O . THR A 1 93 ? -10.576 4.470 26.810 1.00 80.38 93 THR A O 1
ATOM 654 N N . ASP A 1 94 ? -8.552 3.618 27.295 1.00 81.81 94 ASP A N 1
ATOM 655 C CA . ASP A 1 94 ? -8.974 2.859 28.478 1.00 81.81 94 ASP A CA 1
ATOM 656 C C . ASP A 1 94 ? -9.266 3.786 29.669 1.00 81.81 94 ASP A C 1
ATOM 658 O O . ASP A 1 94 ? -9.979 3.427 30.601 1.00 81.81 94 ASP A O 1
ATOM 662 N N . ARG A 1 95 ? -8.781 5.035 29.606 1.00 84.81 95 ARG A N 1
ATOM 663 C CA . ARG A 1 95 ? -9.082 6.098 30.579 1.00 84.81 95 ARG A CA 1
ATOM 664 C C . ARG A 1 95 ? -10.399 6.827 30.296 1.00 84.81 95 ARG A C 1
ATOM 666 O O . ARG A 1 95 ? -10.777 7.724 31.050 1.00 84.81 95 ARG A O 1
ATOM 673 N N . LEU A 1 96 ? -11.080 6.510 29.194 1.00 85.50 96 LEU A N 1
ATOM 674 C CA . LEU A 1 96 ? -12.297 7.199 28.769 1.00 85.50 96 LEU A CA 1
ATOM 675 C C . LEU A 1 96 ? -13.550 6.429 29.178 1.00 85.50 96 LEU A C 1
ATOM 677 O O . LEU A 1 96 ? -13.583 5.203 29.181 1.00 85.50 96 LEU A O 1
ATOM 681 N N . SER A 1 97 ? -14.633 7.161 29.451 1.00 89.19 97 SER A N 1
ATOM 682 C CA . SER A 1 97 ? -15.937 6.532 29.657 1.00 89.19 97 SER A CA 1
ATOM 683 C C . SER A 1 97 ? -16.413 5.811 28.381 1.00 89.19 97 SER A C 1
ATOM 685 O O . SER A 1 97 ? -16.094 6.262 27.271 1.00 89.19 97 SER A O 1
ATOM 687 N N . PRO A 1 98 ? -17.235 4.746 28.495 1.00 85.44 98 PRO A N 1
ATOM 688 C CA . PRO A 1 98 ? -17.684 3.949 27.347 1.00 85.44 98 PRO A CA 1
ATOM 689 C C . PRO A 1 98 ? -18.324 4.784 26.228 1.00 85.44 98 PRO A C 1
ATOM 691 O O . PRO A 1 98 ? -18.069 4.558 25.045 1.00 85.44 98 PRO A O 1
ATOM 694 N N . ALA A 1 99 ? -19.092 5.817 26.594 1.00 88.44 99 ALA A N 1
ATOM 695 C CA . ALA A 1 99 ? -19.717 6.734 25.643 1.00 88.44 99 ALA A CA 1
ATOM 696 C C . ALA A 1 99 ? -18.690 7.558 24.842 1.00 88.44 99 ALA A C 1
ATOM 698 O O . ALA A 1 99 ? -18.841 7.731 23.631 1.00 88.44 99 ALA A O 1
ATOM 699 N N . ARG A 1 100 ? -17.619 8.040 25.491 1.00 87.56 100 ARG A N 1
ATOM 700 C CA . ARG A 1 100 ? -16.555 8.811 24.825 1.00 87.56 100 ARG A CA 1
ATOM 701 C C . ARG A 1 100 ? -15.689 7.917 23.939 1.00 87.56 100 ARG A C 1
ATOM 703 O O . ARG A 1 100 ? -15.367 8.329 22.827 1.00 87.56 100 ARG A O 1
ATOM 710 N N . ARG A 1 101 ? -15.382 6.688 24.377 1.00 86.06 101 ARG A N 1
ATOM 711 C CA . ARG A 1 101 ? -14.675 5.684 23.557 1.00 86.06 101 ARG A CA 1
ATOM 712 C C . ARG A 1 101 ? -15.456 5.381 22.273 1.00 86.06 101 ARG A C 1
ATOM 714 O O . ARG A 1 101 ? -14.887 5.441 21.187 1.00 86.06 101 ARG A O 1
ATOM 721 N N . ALA A 1 102 ? -16.769 5.159 22.378 1.00 86.12 102 ALA A N 1
ATOM 722 C CA . ALA A 1 102 ? -17.632 4.916 21.220 1.00 86.12 102 ALA A CA 1
ATOM 723 C C . ALA A 1 102 ? -17.713 6.123 20.266 1.00 86.12 102 ALA A C 1
ATOM 725 O O . ALA A 1 102 ? -17.697 5.952 19.047 1.00 86.12 102 ALA A O 1
ATOM 726 N N . MET A 1 103 ? -17.775 7.346 20.802 1.00 90.56 103 MET A N 1
ATOM 727 C CA . MET A 1 103 ? -17.772 8.566 19.991 1.00 90.56 103 MET A CA 1
ATOM 728 C C . MET A 1 103 ? -16.458 8.732 19.219 1.00 90.56 103 MET A C 1
ATOM 730 O O . MET A 1 103 ? -16.490 8.965 18.012 1.00 90.56 103 MET A O 1
ATOM 734 N N . LEU A 1 104 ? -15.310 8.563 19.883 1.00 88.62 104 LEU A N 1
ATOM 735 C CA . LEU A 1 104 ? -14.001 8.647 19.230 1.00 88.62 104 LEU A CA 1
ATOM 736 C C . LEU A 1 104 ? -13.818 7.564 18.168 1.00 88.62 104 LEU A C 1
ATOM 738 O O . LEU A 1 104 ? -13.319 7.869 17.091 1.00 88.62 104 LEU A O 1
ATOM 742 N N . ALA A 1 105 ? -14.279 6.337 18.423 1.00 85.88 105 ALA A N 1
ATOM 743 C CA . ALA A 1 105 ? -14.249 5.269 17.426 1.00 85.88 105 ALA A CA 1
ATOM 744 C C . ALA A 1 105 ? -15.057 5.637 16.168 1.00 85.88 105 ALA A C 1
ATOM 746 O O . ALA A 1 105 ? -14.599 5.420 15.048 1.00 85.88 105 ALA A O 1
ATOM 747 N N . ARG A 1 106 ? -16.235 6.260 16.326 1.00 88.62 106 ARG A N 1
ATOM 748 C CA . ARG A 1 106 ? -17.028 6.752 15.185 1.00 88.62 106 ARG A CA 1
ATOM 749 C C . ARG A 1 106 ? -16.314 7.864 14.424 1.00 88.62 106 ARG A C 1
ATOM 751 O O . ARG A 1 106 ? -16.312 7.835 13.199 1.00 88.62 106 ARG A O 1
ATOM 758 N N . ILE A 1 107 ? -15.703 8.815 15.130 1.00 91.62 107 ILE A N 1
ATOM 759 C CA . ILE A 1 107 ? -14.933 9.900 14.505 1.00 91.62 107 ILE A CA 1
ATOM 760 C C . ILE A 1 107 ? -13.743 9.325 13.731 1.00 91.62 107 ILE A C 1
ATOM 762 O O . ILE A 1 107 ? -13.556 9.676 12.572 1.00 91.62 107 ILE A O 1
ATOM 766 N N . ALA A 1 108 ? -12.984 8.404 14.328 1.00 87.12 108 ALA A N 1
ATOM 767 C CA . ALA A 1 108 ? -11.862 7.742 13.671 1.00 87.12 108 ALA A CA 1
ATOM 768 C C . ALA A 1 108 ? -12.307 6.996 12.403 1.00 87.12 108 ALA A C 1
ATOM 770 O O . ALA A 1 108 ? -11.687 7.154 11.355 1.00 87.12 108 ALA A O 1
ATOM 771 N N . ASN A 1 109 ? -13.424 6.263 12.464 1.00 87.31 109 ASN A N 1
ATOM 772 C CA . ASN A 1 109 ? -13.986 5.580 11.298 1.00 87.31 109 ASN A CA 1
ATOM 773 C C . ASN A 1 109 ? -14.425 6.560 10.202 1.00 87.31 109 ASN A C 1
ATOM 775 O O . ASN A 1 109 ? -14.165 6.311 9.028 1.00 87.31 109 ASN A O 1
ATOM 779 N N . LEU A 1 110 ? -15.059 7.679 10.565 1.00 93.62 110 LEU A N 1
ATOM 780 C CA . LEU A 1 110 ? -15.461 8.715 9.608 1.00 93.62 110 LEU A CA 1
ATOM 781 C C . LEU A 1 110 ? -14.252 9.378 8.947 1.00 93.62 110 LEU A C 1
ATOM 783 O O . LEU A 1 110 ? -14.250 9.558 7.734 1.00 93.62 110 LEU A O 1
ATOM 787 N N . LEU A 1 111 ? -13.219 9.710 9.723 1.00 92.19 111 LEU A N 1
ATOM 788 C CA . LEU A 1 111 ? -11.983 10.287 9.196 1.00 92.19 111 LEU A CA 1
ATOM 789 C C . LEU A 1 111 ? -11.243 9.297 8.293 1.00 92.19 111 LEU A C 1
ATOM 791 O O . LEU A 1 111 ? -10.788 9.686 7.222 1.00 92.19 111 LEU A O 1
ATOM 795 N N . GLY A 1 112 ? -11.173 8.021 8.682 1.00 87.38 112 GLY A N 1
ATOM 796 C CA . GLY A 1 112 ? -10.604 6.961 7.850 1.00 87.38 112 GLY A CA 1
ATOM 797 C C . GLY A 1 112 ? -11.365 6.793 6.534 1.00 87.38 112 GLY A C 1
ATOM 798 O O . GLY A 1 112 ? -10.753 6.771 5.469 1.00 87.38 112 GLY A O 1
ATOM 799 N N . ALA A 1 113 ? -12.699 6.756 6.589 1.00 89.06 113 ALA A N 1
ATOM 800 C CA . ALA A 1 113 ? -13.542 6.686 5.399 1.00 89.06 113 ALA A CA 1
ATOM 801 C C . ALA A 1 113 ? -13.362 7.913 4.493 1.00 89.06 113 ALA A C 1
ATOM 803 O O . ALA A 1 113 ? -13.222 7.763 3.283 1.00 89.06 113 ALA A O 1
ATOM 804 N N . LEU A 1 114 ? -13.310 9.118 5.071 1.00 95.69 114 LEU A N 1
ATOM 805 C CA . LEU A 1 114 ? -13.077 10.353 4.326 1.00 95.69 114 LEU A CA 1
ATOM 806 C C . LEU A 1 114 ? -11.696 10.362 3.663 1.00 95.69 114 LEU A C 1
ATOM 808 O O . LEU A 1 114 ? -11.591 10.736 2.500 1.00 95.69 114 LEU A O 1
ATOM 812 N N . ALA A 1 115 ? -10.650 9.923 4.365 1.00 89.44 115 ALA A N 1
ATOM 813 C CA . ALA A 1 115 ? -9.302 9.838 3.811 1.00 89.44 115 ALA A CA 1
ATOM 814 C C . ALA A 1 115 ? -9.249 8.895 2.600 1.00 89.44 115 ALA A C 1
ATOM 816 O O . ALA A 1 115 ? -8.713 9.264 1.555 1.00 89.44 115 ALA A O 1
ATOM 817 N N . VAL A 1 116 ? -9.863 7.712 2.709 1.00 88.06 116 VAL A N 1
ATOM 818 C CA . VAL A 1 116 ? -9.964 6.760 1.593 1.00 88.06 116 VAL A CA 1
ATOM 819 C C . VAL A 1 116 ? -10.787 7.342 0.442 1.00 88.06 116 VAL A C 1
ATOM 821 O O . VAL A 1 116 ? -10.394 7.199 -0.712 1.00 88.06 116 VAL A O 1
ATOM 824 N N . LEU A 1 117 ? -11.891 8.037 0.731 1.00 93.19 117 LEU A N 1
ATOM 825 C CA . LEU A 1 117 ? -12.731 8.667 -0.288 1.00 93.19 117 LEU A CA 1
ATOM 826 C C . LEU A 1 117 ? -11.976 9.760 -1.056 1.00 93.19 117 LEU A C 1
ATOM 828 O O . LEU A 1 117 ? -12.053 9.814 -2.280 1.00 93.19 117 LEU A O 1
ATOM 832 N N . LEU A 1 118 ? -11.235 10.616 -0.348 1.00 94.38 118 LEU A N 1
ATOM 833 C CA . LEU A 1 118 ? -10.421 11.667 -0.959 1.00 94.38 118 LEU A CA 1
ATOM 834 C C . LEU A 1 118 ? -9.305 11.075 -1.820 1.00 94.38 118 LEU A C 1
ATOM 836 O O . LEU A 1 118 ? -9.081 11.557 -2.928 1.00 94.38 118 LEU A O 1
ATOM 840 N N . LEU A 1 119 ? -8.648 10.014 -1.342 1.00 88.94 119 LEU A N 1
ATOM 841 C CA . LEU A 1 119 ? -7.637 9.305 -2.119 1.00 88.94 119 LEU A CA 1
ATOM 842 C C . LEU A 1 119 ? -8.247 8.704 -3.391 1.00 88.94 119 LEU A C 1
ATOM 844 O O . LEU A 1 119 ? -7.723 8.925 -4.476 1.00 88.94 119 LEU A O 1
ATOM 848 N N . ALA A 1 120 ? -9.391 8.024 -3.278 1.00 89.44 120 ALA A N 1
ATOM 849 C CA . ALA A 1 120 ? -10.093 7.446 -4.419 1.00 89.44 120 ALA A CA 1
ATOM 850 C C . ALA A 1 120 ? -10.532 8.517 -5.431 1.00 89.44 120 ALA A C 1
ATOM 852 O O . ALA A 1 120 ? -10.338 8.348 -6.632 1.00 89.44 120 ALA A O 1
ATOM 853 N N . ALA A 1 121 ? -11.078 9.642 -4.962 1.00 94.38 121 ALA A N 1
ATOM 854 C CA . ALA A 1 121 ? -11.468 10.753 -5.822 1.00 94.38 121 ALA A CA 1
ATOM 855 C C . ALA A 1 121 ? -10.258 11.365 -6.544 1.00 94.38 121 ALA A C 1
ATOM 857 O O . ALA A 1 121 ? -10.313 11.577 -7.753 1.00 94.38 121 ALA A O 1
ATOM 858 N N . GLY A 1 122 ? -9.153 11.596 -5.828 1.00 89.69 122 GLY A N 1
ATOM 859 C CA . GLY A 1 122 ? -7.904 12.080 -6.414 1.00 89.69 122 GLY A CA 1
ATOM 860 C C . GLY A 1 122 ? -7.351 11.129 -7.477 1.00 89.69 122 GLY A C 1
ATOM 861 O O . GLY A 1 122 ? -6.993 11.574 -8.566 1.00 89.69 122 GLY A O 1
ATOM 862 N N . SER A 1 123 ? -7.360 9.821 -7.204 1.00 86.44 123 SER A N 1
ATOM 863 C CA . SER A 1 123 ? -6.957 8.798 -8.174 1.00 86.44 123 SER A CA 1
ATOM 864 C C . SER A 1 123 ? -7.840 8.802 -9.423 1.00 86.44 123 SER A C 1
ATOM 866 O O . SER A 1 123 ? -7.319 8.718 -10.530 1.00 86.44 123 SER A O 1
ATOM 868 N N . LEU A 1 124 ? -9.162 8.958 -9.278 1.00 89.00 124 LEU A N 1
ATOM 869 C CA . LEU A 1 124 ? -10.088 9.036 -10.416 1.00 89.00 124 LEU A CA 1
ATOM 870 C C . LEU A 1 124 ? -9.889 10.303 -11.258 1.00 89.00 124 LEU A C 1
ATOM 872 O O . LEU A 1 124 ? -9.985 10.239 -12.483 1.00 89.00 124 LEU A O 1
ATOM 876 N N . ILE A 1 125 ? -9.593 11.440 -10.622 1.00 92.44 125 ILE A N 1
ATOM 877 C CA . ILE A 1 125 ? -9.271 12.689 -11.328 1.00 92.44 125 ILE A CA 1
ATOM 878 C C . ILE A 1 125 ? -7.989 12.502 -12.148 1.00 92.44 125 ILE A C 1
ATOM 880 O O . ILE A 1 125 ? -8.004 12.722 -13.357 1.00 92.44 125 ILE A O 1
ATOM 884 N N . LEU A 1 126 ? -6.916 12.005 -11.521 1.00 84.19 126 LEU A N 1
ATOM 885 C CA . LEU A 1 126 ? -5.645 11.722 -12.198 1.00 84.19 126 LEU A CA 1
ATOM 886 C C . LEU A 1 126 ? -5.809 10.714 -13.340 1.00 84.19 126 LEU A C 1
ATOM 888 O O . LEU A 1 126 ? -5.228 10.883 -14.411 1.00 84.19 126 LEU A O 1
ATOM 892 N N . LEU A 1 127 ? -6.622 9.677 -13.138 1.00 84.31 127 LEU A N 1
ATOM 893 C CA . LEU A 1 127 ? -6.956 8.708 -14.175 1.00 84.31 127 LEU A CA 1
ATOM 894 C C . LEU A 1 127 ? -7.630 9.381 -15.379 1.00 84.31 127 LEU A C 1
ATOM 896 O O . LEU A 1 127 ? -7.284 9.072 -16.521 1.00 84.31 127 LEU A O 1
ATOM 900 N N . GLY A 1 128 ? -8.564 10.301 -15.123 1.00 85.12 128 GLY A N 1
ATOM 901 C CA . GLY A 1 128 ? -9.236 11.097 -16.147 1.00 85.12 128 GLY A CA 1
ATOM 902 C C . GLY A 1 128 ? -8.261 11.967 -16.940 1.00 85.12 128 GLY A C 1
ATOM 903 O O . GLY A 1 128 ? -8.258 11.909 -18.171 1.00 85.12 128 GLY A O 1
ATOM 904 N N . ASP A 1 129 ? -7.385 12.694 -16.246 1.00 85.44 129 ASP A N 1
ATOM 905 C CA . ASP A 1 129 ? -6.369 13.552 -16.867 1.00 85.44 129 ASP A CA 1
ATOM 906 C C . ASP A 1 129 ? -5.400 12.741 -17.739 1.00 85.44 129 ASP A C 1
ATOM 908 O O . ASP A 1 129 ? -5.054 13.128 -18.859 1.00 85.44 129 ASP A O 1
ATOM 912 N N . LEU A 1 130 ? -5.003 11.561 -17.260 1.00 81.12 130 LEU A N 1
ATOM 913 C CA . LEU A 1 130 ? -4.066 10.696 -17.963 1.00 81.12 130 LEU A CA 1
ATOM 914 C C . LEU A 1 130 ? -4.724 9.889 -19.088 1.00 81.12 130 LEU A C 1
ATOM 916 O O . LEU A 1 130 ? -4.007 9.397 -19.958 1.00 81.12 130 LEU A O 1
ATOM 920 N N . TRP A 1 131 ? -6.054 9.753 -19.144 1.00 79.06 131 TRP A N 1
ATOM 921 C CA . TRP A 1 131 ? -6.773 8.835 -20.048 1.00 79.06 131 TRP A CA 1
ATOM 922 C C . TRP A 1 131 ? -6.402 8.962 -21.540 1.00 79.06 131 TRP A C 1
ATOM 924 O O . TRP A 1 131 ? -6.401 7.974 -22.288 1.00 79.06 131 TRP A O 1
ATOM 934 N N . ASN A 1 132 ? -6.043 10.171 -21.979 1.00 78.06 132 ASN A N 1
ATOM 935 C CA . ASN A 1 132 ? -5.629 10.466 -23.356 1.00 78.06 132 ASN A CA 1
ATOM 936 C C . ASN A 1 132 ? -4.101 10.522 -23.563 1.00 78.06 132 ASN A C 1
ATOM 938 O O . ASN A 1 132 ? -3.639 10.783 -24.674 1.00 78.06 132 ASN A O 1
ATOM 942 N N . GLY A 1 133 ? -3.307 10.247 -22.527 1.00 70.94 133 GLY A N 1
ATOM 943 C CA . GLY A 1 133 ? -1.855 10.117 -22.621 1.00 70.94 133 GLY A CA 1
ATOM 944 C C . GLY A 1 133 ? -1.440 8.904 -23.461 1.00 70.94 133 GLY A C 1
ATOM 945 O O . GLY A 1 133 ? -1.983 7.811 -23.299 1.00 70.94 133 GLY A O 1
ATOM 946 N N . HIS A 1 134 ? -0.451 9.088 -24.340 1.00 70.94 134 HIS A N 1
ATOM 947 C CA . HIS A 1 134 ? 0.072 8.061 -25.258 1.00 70.94 134 HIS A CA 1
ATOM 948 C C . HIS A 1 134 ? 1.243 7.258 -24.658 1.00 70.94 134 HIS A C 1
ATOM 950 O O . HIS A 1 134 ? 2.126 6.789 -25.377 1.00 70.94 134 HIS A O 1
ATOM 956 N N . GLU A 1 135 ? 1.262 7.108 -23.336 1.00 69.94 135 GLU A N 1
ATOM 957 C CA . GLU A 1 135 ? 2.337 6.436 -22.609 1.00 69.94 135 GLU A CA 1
ATOM 958 C C . GLU A 1 135 ? 2.310 4.918 -22.857 1.00 69.94 135 GLU A C 1
ATOM 960 O O . GLU A 1 135 ? 1.249 4.277 -22.892 1.00 69.94 135 GLU A O 1
ATOM 965 N N . ARG A 1 136 ? 3.498 4.337 -23.035 1.00 72.44 136 ARG A N 1
ATOM 966 C CA . ARG A 1 136 ? 3.721 2.897 -23.206 1.00 72.44 136 ARG A CA 1
ATOM 967 C C . ARG A 1 136 ? 4.582 2.399 -22.052 1.00 72.44 136 ARG A C 1
ATOM 969 O O . ARG A 1 136 ? 5.464 3.129 -21.619 1.00 72.44 136 ARG A O 1
ATOM 976 N N . SER A 1 137 ? 4.339 1.173 -21.590 1.00 69.19 137 SER A N 1
ATOM 977 C CA . SER A 1 137 ? 5.213 0.538 -20.597 1.00 69.19 137 SER A CA 1
ATOM 978 C C . SER A 1 137 ? 6.608 0.336 -21.191 1.00 69.19 137 SER A C 1
ATOM 980 O O . SER A 1 137 ? 6.699 -0.154 -22.317 1.00 69.19 137 SER A O 1
ATOM 982 N N . GLU A 1 138 ? 7.673 0.615 -20.459 1.00 67.94 138 GLU A N 1
ATOM 983 C CA . GLU A 1 138 ? 9.043 0.461 -20.947 1.00 67.94 138 GLU A CA 1
ATOM 984 C C . GLU A 1 138 ? 9.448 -1.012 -21.095 1.00 67.94 138 GLU A C 1
ATOM 986 O O . GLU A 1 138 ? 10.117 -1.378 -22.060 1.00 67.94 138 GLU A O 1
ATOM 991 N N . LEU A 1 139 ? 8.984 -1.886 -20.194 1.00 66.88 139 LEU A N 1
ATOM 992 C CA . LEU A 1 139 ? 9.286 -3.323 -20.239 1.00 66.88 139 LEU A CA 1
ATOM 993 C C . LEU A 1 139 ? 8.553 -4.073 -21.363 1.00 66.88 139 LEU A C 1
ATOM 995 O O . LEU A 1 139 ? 9.172 -4.792 -22.144 1.00 66.88 139 LEU A O 1
ATOM 999 N N . LEU A 1 140 ? 7.227 -3.930 -21.449 1.00 71.12 140 LEU A N 1
ATOM 1000 C CA . LEU A 1 140 ? 6.389 -4.722 -22.365 1.00 71.12 140 LEU A CA 1
ATOM 1001 C C . LEU A 1 140 ? 5.925 -3.947 -23.609 1.00 71.12 140 LEU A C 1
ATOM 1003 O O . LEU A 1 140 ? 5.292 -4.533 -24.484 1.00 71.12 140 LEU A O 1
ATOM 1007 N N . HIS A 1 141 ? 6.225 -2.646 -23.708 1.00 70.44 141 HIS A N 1
ATOM 1008 C CA . HIS A 1 141 ? 5.761 -1.748 -24.778 1.00 70.44 141 HIS A CA 1
ATOM 1009 C C . HIS A 1 141 ? 4.234 -1.739 -25.002 1.00 70.44 141 HIS A C 1
ATOM 1011 O O . HIS A 1 141 ? 3.755 -1.308 -26.055 1.00 70.44 141 HIS A O 1
ATOM 1017 N N . ILE A 1 142 ? 3.448 -2.169 -24.009 1.00 76.69 142 ILE A N 1
ATOM 1018 C CA . ILE A 1 142 ? 1.987 -2.197 -24.084 1.00 76.69 142 ILE A CA 1
ATOM 1019 C C . ILE A 1 142 ? 1.446 -0.785 -23.801 1.00 76.69 142 ILE A C 1
ATOM 1021 O O . ILE A 1 142 ? 1.940 -0.109 -22.893 1.00 76.69 142 ILE A O 1
ATOM 1025 N N . PRO A 1 143 ? 0.437 -0.306 -24.556 1.00 73.62 143 PRO A N 1
ATOM 1026 C CA . PRO A 1 143 ? -0.241 0.948 -24.243 1.00 73.62 143 PRO A CA 1
ATOM 1027 C C . PRO A 1 143 ? -0.863 0.898 -22.842 1.00 73.62 143 PRO A C 1
ATOM 1029 O O . PRO A 1 143 ? -1.718 0.060 -22.556 1.00 73.62 143 PRO A O 1
ATOM 1032 N N . LEU A 1 144 ? -0.472 1.840 -21.981 1.00 70.56 144 LEU A N 1
ATOM 1033 C CA . LEU A 1 144 ? -0.833 1.838 -20.558 1.00 70.56 144 LEU A CA 1
ATOM 1034 C C . LEU A 1 144 ? -2.306 2.175 -20.285 1.00 70.56 144 LEU A C 1
ATOM 1036 O O . LEU A 1 144 ? -2.767 2.008 -19.159 1.00 70.56 144 LEU A O 1
ATOM 1040 N N . ARG A 1 145 ? -3.072 2.604 -21.300 1.00 72.75 145 ARG A N 1
ATOM 1041 C CA . ARG A 1 145 ? -4.468 3.065 -21.147 1.00 72.75 145 ARG A CA 1
ATOM 1042 C C . ARG A 1 145 ? -5.346 2.080 -20.369 1.00 72.75 145 ARG A C 1
ATOM 1044 O O . ARG A 1 145 ? -6.078 2.507 -19.487 1.00 72.75 145 ARG A O 1
ATOM 1051 N N . TRP A 1 146 ? -5.244 0.782 -20.662 1.00 70.44 146 TRP A N 1
ATOM 1052 C CA . TRP A 1 146 ? -6.056 -0.247 -19.999 1.00 70.44 146 TRP A CA 1
ATOM 1053 C C . TRP A 1 146 ? -5.534 -0.628 -18.611 1.00 70.44 146 TRP A C 1
ATOM 1055 O O . TRP A 1 146 ? -6.330 -0.933 -17.730 1.00 70.44 146 TRP A O 1
ATOM 1065 N N . PHE A 1 147 ? -4.218 -0.564 -18.390 1.00 68.88 147 PHE A N 1
ATOM 1066 C CA . PHE A 1 147 ? -3.623 -0.862 -17.084 1.00 68.88 147 PHE A CA 1
ATOM 1067 C C . PHE A 1 147 ? -3.988 0.174 -16.019 1.00 68.88 147 PHE A C 1
ATOM 1069 O O . PHE A 1 147 ? -4.128 -0.191 -14.857 1.00 68.88 147 PHE A O 1
ATOM 1076 N N . ARG A 1 148 ? -4.239 1.432 -16.403 1.00 71.94 148 ARG A N 1
ATOM 1077 C CA . ARG A 1 148 ? -4.683 2.470 -15.459 1.00 71.94 148 ARG A CA 1
ATOM 1078 C C . ARG A 1 148 ? -6.078 2.238 -14.865 1.00 71.94 148 ARG A C 1
ATOM 1080 O O . ARG A 1 148 ? -6.416 2.887 -13.893 1.00 71.94 148 ARG A O 1
ATOM 1087 N N . LEU A 1 149 ? -6.895 1.344 -15.431 1.00 66.56 149 LEU A N 1
ATOM 1088 C CA . LEU A 1 149 ? -8.163 0.939 -14.801 1.00 66.56 149 LEU A CA 1
ATOM 1089 C C . LEU A 1 149 ? -7.963 -0.061 -13.655 1.00 66.56 149 LEU A C 1
ATOM 1091 O O . LEU A 1 149 ? -8.886 -0.294 -12.880 1.00 66.56 149 LEU A O 1
ATOM 1095 N N . LEU A 1 150 ? -6.802 -0.717 -13.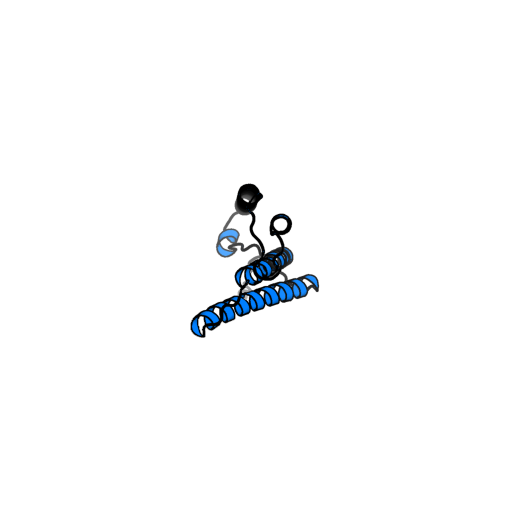619 1.00 64.81 150 LEU A N 1
ATOM 1096 C CA . LEU A 1 150 ? -6.501 -1.835 -12.728 1.00 64.81 150 LEU A CA 1
ATOM 1097 C C . LEU A 1 150 ? -5.615 -1.415 -11.540 1.00 64.81 150 LEU A C 1
ATOM 1099 O O . LEU A 1 150 ? -5.519 -2.169 -10.574 1.00 64.81 150 LEU A O 1
ATOM 1103 N N . MET A 1 151 ? -4.985 -0.236 -11.630 1.00 55.59 151 MET A N 1
ATOM 1104 C CA . MET A 1 151 ? -4.266 0.460 -10.553 1.00 55.59 151 MET A CA 1
ATOM 1105 C C . MET A 1 151 ? -5.137 1.545 -9.932 1.00 55.59 151 MET A C 1
ATOM 1107 O O . MET A 1 151 ? -5.046 1.709 -8.697 1.00 55.59 151 MET A O 1
#

Solvent-accessible surface area (backbone atoms only — not comparable to full-atom values): 8729 Å² total; per-residue (Å²): 143,78,80,81,86,78,76,73,73,69,85,81,64,86,74,73,74,72,73,54,72,67,79,48,71,69,32,50,51,23,51,51,46,18,50,52,15,50,51,49,28,51,49,38,52,49,48,34,54,52,20,66,76,72,80,40,78,55,76,40,39,66,59,53,32,53,56,18,47,52,38,28,53,56,20,47,52,53,43,35,62,73,28,64,56,69,88,68,65,52,88,62,49,73,77,44,56,72,71,55,42,53,51,50,52,51,51,52,50,51,52,53,51,48,52,53,48,51,51,51,51,51,52,53,50,52,46,59,72,47,59,80,54,89,54,54,40,76,73,78,63,44,68,40,64,68,55,61,77,77,110

Foldseek 3Di:
DDDDPPPPPDPDDDPPDDQPPLPDPLLVVLVVQLVVLVVQLVVLVVCQVVCVVVVHHPALSVVSNVVSVVSNVVSVVSNCVSSVPPPDPCVVLVPDDPVVSVVVVVVVVVVVVVVVVVVVVVLVVVLVVCLPPQDARRPPRHRCNVVSVVD

Nearest PDB structures (foldseek):
  7qha-assembly1_A  TM=6.063E-01  e=8.957E-01  Photobacterium profundum SS9
  6he3-assembly1_A  TM=8.495E-01  e=5.462E+00  Pseudomonas aeruginosa
  6he1-assembly1_A  TM=8.404E-01  e=8.112E+00  Pseudomonas aeruginosa

Secondary structure (DSSP, 8-state):
------------S--PPPPPP--SHHHHHHHHHHHHHHHHHHHHHHHHHHHHHHT---TTHHHHHHHHHHHHHHHHHHHHHHHT-----HHHHTTS-HHHHHHHHHHHHHHHHHHHHHHHHHHHHHHHHHTT---B-TTT--BTTTGGGT-

Mean predicted aligned error: 12.01 Å